Protein AF-A0A367Q2I1-F1 (afdb_monomer_lite)

Radius of gyration: 19.04 Å; chains: 1; bounding box: 48×41×56 Å

Secondary structure (DSSP, 8-state):
---------GGGSPPPHHHHHHHHHHHHHHHHHHTT-S-HHHHHHHHHHHH-TT--HHHHHHHHHHHHHHHHHHHHHHTTTS-HHHHHH-TT-GGGSHHHHHHHHHHHHHHH-

Organism: NCBI:txid1844469

Foldseek 3Di:
DDDPPVDDDPVPDPDPPLVVLLVVLVVVLVVCVVVVVDDPVVSVVSVCLSPDPPRDPVSSLVVVVVVLVVQQVVLCVVCVPPDPVCSVPDPSRSCPDPVVVVSVVVVVVVVVD

pLDDT: mean 79.72, std 16.12, range [32.59, 94.62]

Sequence (113 aa):
MKQLTGFTPIAALPESTAASAKQRLLATIDWLQAEGAASETNLKLLTAIVESILWSEESYTRFLQCGFDAAIELFDESSQNWDFESAMSSSHNPRNWDEYKQLKQTRTQAVEA

Structure (mmCIF, N/CA/C/O backbone):
data_AF-A0A367Q2I1-F1
#
_entry.id   AF-A0A367Q2I1-F1
#
loop_
_atom_site.group_PDB
_atom_site.id
_atom_site.type_symbol
_atom_site.label_atom_id
_atom_site.label_alt_id
_atom_site.label_comp_id
_atom_site.label_asym_id
_atom_site.label_entity_id
_atom_site.label_seq_id
_atom_site.pdbx_PDB_ins_code
_atom_site.Cartn_x
_atom_site.Cartn_y
_atom_site.Cartn_z
_atom_site.occupancy
_atom_site.B_iso_or_equiv
_atom_site.auth_seq_id
_atom_site.auth_comp_id
_atom_site.auth_asym_id
_atom_site.auth_atom_id
_atom_site.pdbx_PDB_model_num
ATOM 1 N N . MET A 1 1 ? -31.239 22.773 37.568 1.00 32.59 1 MET A N 1
ATOM 2 C CA . MET A 1 1 ? -30.517 21.497 37.370 1.00 32.59 1 MET A CA 1
ATOM 3 C C . MET A 1 1 ? -30.649 21.110 35.902 1.00 32.59 1 MET A C 1
ATOM 5 O O . MET A 1 1 ? -31.768 20.896 35.463 1.00 32.59 1 MET A O 1
ATOM 9 N N . LYS A 1 2 ? -29.560 21.135 35.121 1.00 45.12 2 LYS A N 1
ATOM 10 C CA . LYS A 1 2 ? -29.561 20.717 33.707 1.00 45.12 2 LYS A CA 1
ATOM 11 C C . LYS A 1 2 ? -29.062 19.272 33.649 1.00 45.12 2 LYS A C 1
ATOM 13 O O . LYS A 1 2 ? -27.960 19.005 34.117 1.00 45.12 2 LYS A O 1
ATOM 18 N N . GLN A 1 3 ? -29.889 18.354 33.159 1.00 46.81 3 GLN A N 1
ATOM 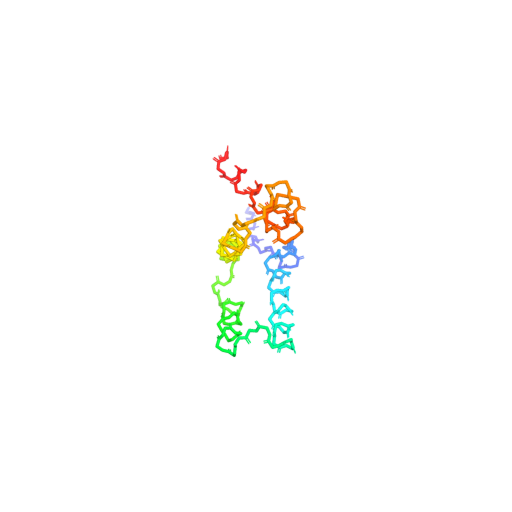19 C CA . GLN A 1 3 ? -29.518 16.950 32.993 1.00 46.81 3 GLN A CA 1
ATOM 20 C C . GLN A 1 3 ? -28.506 16.829 31.843 1.00 46.81 3 GLN A C 1
ATOM 22 O O . GLN A 1 3 ? -28.796 17.204 30.711 1.00 46.81 3 GLN A O 1
ATOM 27 N N . LEU A 1 4 ? -27.308 16.334 32.155 1.00 47.00 4 LEU A N 1
ATOM 28 C CA . LEU A 1 4 ? -26.295 15.916 31.187 1.00 47.00 4 LEU A CA 1
ATOM 29 C C . LEU A 1 4 ? -26.651 14.509 30.694 1.00 47.00 4 LEU A C 1
ATOM 31 O O . LEU A 1 4 ? -26.128 13.518 31.194 1.00 47.00 4 LEU A O 1
ATOM 35 N N . THR A 1 5 ? -27.551 14.398 29.721 1.00 55.22 5 THR A N 1
ATOM 36 C CA . THR A 1 5 ? -27.693 13.160 28.942 1.00 55.22 5 THR A CA 1
ATOM 37 C C . THR A 1 5 ? -26.709 13.219 27.778 1.00 55.22 5 THR A C 1
ATOM 39 O O . THR A 1 5 ? -27.081 13.479 26.639 1.00 55.22 5 THR A O 1
ATOM 42 N N . GLY A 1 6 ? -25.422 13.040 28.082 1.00 45.34 6 GLY A N 1
ATOM 43 C CA . GLY A 1 6 ? -24.333 12.985 27.103 1.00 45.34 6 GLY A CA 1
ATOM 44 C C . GLY A 1 6 ? -24.242 11.636 26.387 1.00 45.34 6 GLY A C 1
ATOM 45 O O . GLY A 1 6 ? -23.155 11.087 26.272 1.00 45.34 6 GLY A O 1
ATOM 46 N N . PHE A 1 7 ? -25.373 11.074 25.961 1.00 53.22 7 PHE A N 1
ATOM 47 C CA . PHE A 1 7 ? -25.392 9.914 25.074 1.00 53.22 7 PHE A CA 1
ATOM 48 C C . PHE A 1 7 ? -25.702 10.407 23.668 1.00 53.22 7 PHE A C 1
ATOM 50 O O . PHE A 1 7 ? -26.860 10.610 23.307 1.00 53.22 7 PHE A O 1
ATOM 57 N N . THR A 1 8 ? -24.653 10.624 22.881 1.00 48.53 8 THR A N 1
ATOM 58 C CA . THR A 1 8 ? -24.791 10.788 21.436 1.00 48.53 8 THR A CA 1
ATOM 59 C C . THR A 1 8 ? -25.246 9.438 20.870 1.00 48.53 8 THR A C 1
ATOM 61 O O . THR A 1 8 ? -24.553 8.440 21.082 1.00 48.53 8 THR A O 1
ATOM 64 N N . PRO A 1 9 ? -26.403 9.344 20.194 1.00 42.53 9 PRO A N 1
ATOM 65 C CA . PRO A 1 9 ? -26.818 8.102 19.556 1.00 42.53 9 PRO A CA 1
ATOM 66 C C . PRO A 1 9 ? -25.756 7.685 18.537 1.00 42.53 9 PRO A C 1
ATOM 68 O O . PRO A 1 9 ? -25.314 8.516 17.747 1.00 42.53 9 PRO A O 1
ATOM 71 N N . ILE A 1 10 ? -25.375 6.405 18.517 1.00 47.12 10 ILE A N 1
ATOM 72 C CA . ILE A 1 10 ? -24.413 5.842 17.546 1.00 47.12 10 ILE A CA 1
ATOM 73 C C . ILE A 1 10 ? -24.826 6.176 16.096 1.00 47.12 10 ILE A C 1
ATOM 75 O O . ILE A 1 10 ? -23.973 6.385 15.243 1.00 47.12 10 ILE A O 1
ATOM 79 N N . ALA A 1 11 ? -26.130 6.333 15.841 1.00 44.94 11 ALA A N 1
ATOM 80 C CA . ALA A 1 11 ? -26.704 6.738 14.555 1.00 44.94 11 ALA A CA 1
ATOM 81 C C . ALA A 1 11 ? -26.396 8.190 14.117 1.00 44.94 11 ALA A C 1
ATOM 83 O O . ALA A 1 11 ? -26.751 8.566 13.005 1.00 44.94 11 ALA A O 1
ATOM 84 N N . ALA A 1 12 ? -25.782 9.013 14.974 1.00 41.81 12 ALA A N 1
ATOM 85 C CA . ALA A 1 12 ? -25.378 10.390 14.671 1.00 41.81 12 ALA A CA 1
ATOM 86 C C . ALA A 1 12 ? -23.860 10.543 14.463 1.00 41.81 12 ALA A C 1
ATOM 88 O O . ALA A 1 12 ? -23.382 11.659 14.252 1.00 41.81 12 ALA A O 1
ATOM 89 N N . LEU A 1 13 ? -23.095 9.448 14.541 1.00 40.97 13 LEU A N 1
ATOM 90 C CA . LEU A 1 13 ? -21.687 9.459 14.162 1.00 40.97 13 LEU A CA 1
ATOM 91 C C . LEU A 1 13 ? -21.601 9.417 12.627 1.00 40.97 13 LEU A C 1
ATOM 93 O O . LEU A 1 13 ? -22.271 8.580 12.019 1.00 40.97 13 LEU A O 1
ATOM 97 N N . PRO A 1 14 ? -20.820 10.306 11.987 1.00 43.69 14 PRO A N 1
ATOM 98 C CA . PRO A 1 14 ? -20.576 10.214 10.551 1.00 43.69 14 PRO A CA 1
ATOM 99 C C . PRO A 1 14 ? -20.022 8.826 10.210 1.00 43.69 14 PRO A C 1
ATOM 101 O O . PRO A 1 14 ? -19.326 8.223 11.031 1.00 43.69 14 PRO A O 1
ATOM 104 N N . GLU A 1 15 ? -20.341 8.311 9.017 1.00 49.66 15 GLU A N 1
ATOM 105 C CA . GLU A 1 15 ? -19.791 7.039 8.539 1.00 49.66 15 GLU A CA 1
ATOM 106 C C . GLU A 1 15 ? -18.275 7.046 8.722 1.00 49.66 15 GLU A C 1
ATOM 108 O O . GLU A 1 15 ? -17.561 7.878 8.158 1.00 49.66 15 GLU A O 1
ATOM 113 N N . SER A 1 16 ? -17.785 6.139 9.567 1.00 52.81 16 SER A N 1
ATOM 114 C CA . SER A 1 16 ? -16.361 6.065 9.845 1.00 52.81 16 SER A CA 1
ATOM 115 C C . SER A 1 16 ? -15.637 5.704 8.556 1.00 52.81 16 SER A C 1
ATOM 117 O O . SER A 1 16 ? -15.863 4.639 7.971 1.00 52.81 16 SER A O 1
ATOM 119 N N . THR A 1 17 ? -14.721 6.571 8.134 1.00 60.47 17 THR A N 1
ATOM 120 C 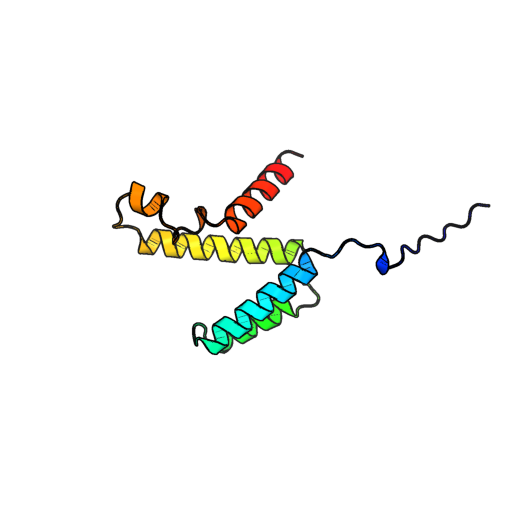CA . THR A 1 17 ? -13.841 6.296 6.995 1.00 60.47 17 THR A CA 1
ATOM 121 C C . THR A 1 17 ? -13.026 5.015 7.214 1.00 60.47 17 THR A C 1
ATOM 123 O O . THR A 1 17 ? -12.720 4.308 6.255 1.00 60.47 17 THR A O 1
ATOM 126 N N . ALA A 1 18 ? -12.778 4.638 8.476 1.00 58.31 18 ALA A N 1
ATOM 127 C CA . ALA A 1 18 ? -12.156 3.371 8.849 1.00 58.31 18 ALA A CA 1
ATOM 128 C C . ALA A 1 18 ? -13.021 2.142 8.533 1.00 58.31 18 ALA A C 1
ATOM 130 O O . ALA A 1 18 ? -12.471 1.095 8.193 1.00 58.31 18 ALA A O 1
ATOM 131 N N . ALA A 1 19 ? -14.353 2.238 8.626 1.00 65.44 19 ALA A N 1
ATOM 132 C CA . ALA A 1 19 ? -15.251 1.128 8.303 1.00 65.44 19 ALA A CA 1
ATOM 133 C C . ALA A 1 19 ? -15.264 0.843 6.791 1.00 65.44 19 ALA A C 1
ATOM 135 O O . ALA A 1 19 ? -15.156 -0.314 6.381 1.00 65.44 19 ALA A O 1
ATOM 136 N N . SER A 1 20 ? -15.293 1.890 5.958 1.00 73.44 20 SER A N 1
ATOM 137 C CA . SER A 1 20 ? -15.201 1.746 4.497 1.00 73.44 20 SER A CA 1
ATOM 138 C C . SER A 1 20 ? -13.796 1.343 4.034 1.00 73.44 20 SER A C 1
ATOM 140 O O . SER A 1 20 ? -13.639 0.600 3.067 1.00 73.44 20 SER A O 1
ATOM 142 N N . ALA A 1 21 ? -12.750 1.799 4.727 1.00 72.50 21 ALA A N 1
ATOM 143 C CA . ALA A 1 21 ? -11.373 1.359 4.517 1.00 72.50 21 ALA A CA 1
ATOM 144 C C . ALA A 1 21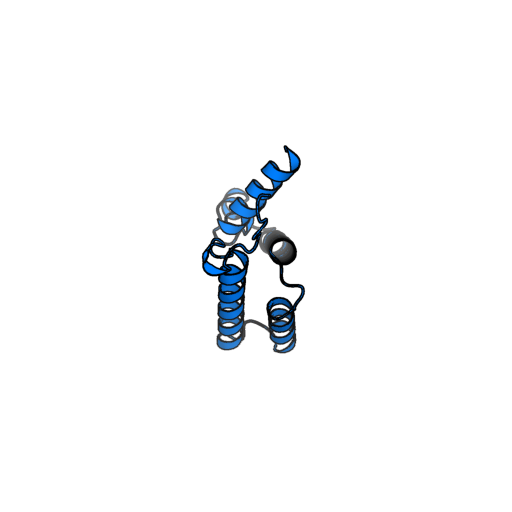 ? -11.181 -0.128 4.844 1.00 72.50 21 ALA A C 1
ATOM 146 O O . ALA A 1 21 ? -10.581 -0.863 4.061 1.00 72.50 21 ALA A O 1
ATOM 147 N N . LYS A 1 22 ? -11.747 -0.582 5.968 1.00 81.88 22 LYS A N 1
ATOM 148 C CA . LYS A 1 22 ? -11.726 -1.986 6.384 1.00 81.88 22 LYS A CA 1
ATOM 149 C C . LYS A 1 22 ? -12.358 -2.887 5.323 1.00 81.88 22 LYS A C 1
ATOM 151 O O . LYS A 1 22 ? -11.757 -3.879 4.927 1.00 81.88 22 LYS A O 1
ATOM 156 N N . GLN A 1 23 ? -13.541 -2.517 4.830 1.00 83.62 23 GLN A N 1
ATOM 157 C CA . GLN A 1 23 ? -14.234 -3.269 3.779 1.00 83.62 23 GLN A CA 1
ATOM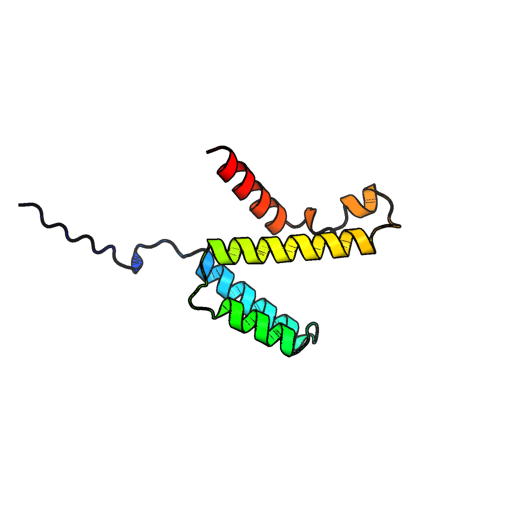 158 C C . GLN A 1 23 ? -13.439 -3.322 2.472 1.00 83.62 23 GLN A C 1
ATOM 160 O O . GLN A 1 23 ? -13.338 -4.386 1.868 1.00 83.62 23 GLN A O 1
ATOM 165 N N . ARG A 1 24 ? -12.837 -2.200 2.055 1.00 81.56 24 ARG A N 1
ATOM 166 C CA . ARG A 1 24 ? -11.974 -2.164 0.866 1.00 81.56 24 ARG A CA 1
ATOM 167 C C . ARG A 1 24 ? -10.777 -3.098 1.003 1.00 81.56 24 ARG A C 1
ATOM 169 O O . ARG A 1 24 ? -10.485 -3.833 0.071 1.00 81.56 24 ARG A O 1
ATOM 176 N N . LEU A 1 25 ? -10.120 -3.110 2.162 1.00 83.06 25 LEU A N 1
ATOM 177 C CA . LEU A 1 25 ? -8.955 -3.963 2.375 1.00 83.06 25 LEU A CA 1
ATOM 178 C C . LEU A 1 25 ? -9.319 -5.455 2.408 1.00 83.06 25 LEU A C 1
ATOM 180 O O . LEU A 1 25 ? -8.576 -6.254 1.850 1.00 83.06 25 LEU A O 1
ATOM 184 N N . LEU A 1 26 ? -10.477 -5.826 2.969 1.00 88.31 26 LEU A N 1
ATOM 185 C CA . LEU A 1 26 ? -11.000 -7.198 2.867 1.00 88.31 26 LEU A CA 1
ATOM 186 C C . LEU A 1 26 ? -11.246 -7.603 1.409 1.00 88.31 26 LEU A C 1
ATOM 188 O O . LEU A 1 26 ? -10.765 -8.646 0.984 1.00 88.31 26 LEU A O 1
ATOM 192 N N . ALA A 1 27 ? -11.905 -6.747 0.621 1.00 87.69 27 ALA A N 1
ATOM 193 C CA . ALA A 1 27 ? -12.145 -7.023 -0.796 1.00 87.69 27 ALA A CA 1
ATOM 194 C C . ALA A 1 27 ? -10.834 -7.183 -1.589 1.00 87.69 27 ALA A C 1
ATOM 196 O O . ALA A 1 27 ? -10.736 -8.039 -2.467 1.00 87.69 27 ALA A O 1
ATOM 197 N N . THR A 1 28 ? -9.805 -6.397 -1.260 1.00 86.31 28 THR A N 1
ATOM 198 C CA . THR A 1 28 ? -8.471 -6.551 -1.852 1.00 86.31 28 THR A CA 1
ATOM 199 C C . THR A 1 28 ? -7.820 -7.875 -1.457 1.00 86.31 28 THR A C 1
ATOM 201 O O . THR A 1 28 ? -7.206 -8.514 -2.305 1.00 86.31 28 THR A O 1
ATOM 204 N N . ILE A 1 29 ? -7.946 -8.313 -0.200 1.00 89.00 29 ILE A N 1
ATOM 205 C CA . ILE A 1 29 ? -7.423 -9.613 0.254 1.00 89.00 29 ILE A CA 1
ATOM 206 C C . ILE A 1 29 ? -8.110 -10.758 -0.500 1.00 89.00 29 ILE A C 1
ATOM 208 O O . ILE A 1 29 ? -7.417 -11.641 -1.007 1.00 89.00 29 ILE A O 1
ATOM 212 N N . ASP A 1 30 ? -9.437 -10.708 -0.639 1.00 89.62 30 ASP A N 1
ATOM 213 C CA . ASP A 1 30 ? -10.208 -11.703 -1.394 1.00 89.62 30 ASP A CA 1
ATOM 214 C C . ASP A 1 30 ? -9.756 -11.763 -2.859 1.00 89.62 30 ASP A C 1
ATOM 216 O O . ASP A 1 30 ? -9.560 -12.844 -3.420 1.00 89.62 30 ASP A O 1
ATOM 220 N N . TRP A 1 31 ? -9.527 -10.600 -3.475 1.00 91.81 31 TRP A N 1
ATOM 221 C CA . TRP A 1 31 ? -9.002 -10.516 -4.835 1.00 91.81 31 TRP A CA 1
ATOM 222 C C . TRP A 1 31 ? -7.583 -11.094 -4.946 1.00 91.81 31 TRP A C 1
ATOM 224 O O . TRP A 1 31 ? -7.326 -11.920 -5.818 1.00 91.81 31 TRP A O 1
ATOM 234 N N . LEU A 1 32 ? -6.671 -10.743 -4.030 1.00 88.06 32 LEU A N 1
ATOM 235 C CA . LEU A 1 32 ? -5.304 -11.283 -4.002 1.00 88.06 32 LEU A CA 1
ATOM 236 C C . LEU A 1 32 ? -5.290 -12.809 -3.860 1.00 88.06 32 LEU A C 1
ATOM 238 O O . LEU A 1 32 ? -4.443 -13.478 -4.456 1.00 88.06 32 LEU A O 1
ATOM 242 N N . GLN A 1 33 ? -6.220 -13.355 -3.076 1.00 90.69 33 GLN A N 1
ATOM 243 C CA . GLN A 1 33 ? -6.401 -14.793 -2.938 1.00 90.69 33 GLN A CA 1
ATOM 244 C C . GLN A 1 33 ? -6.905 -15.424 -4.240 1.00 90.69 33 GLN A C 1
ATOM 246 O O . GLN A 1 33 ? -6.361 -16.446 -4.661 1.00 90.69 33 GLN A O 1
ATOM 251 N N . ALA A 1 34 ? -7.915 -14.828 -4.878 1.00 89.44 34 ALA A N 1
ATOM 252 C CA . ALA A 1 34 ? -8.490 -15.330 -6.125 1.00 89.44 34 ALA A CA 1
ATOM 253 C C . ALA A 1 34 ? -7.473 -15.352 -7.278 1.00 89.44 34 ALA A C 1
ATOM 255 O O . ALA A 1 34 ? -7.433 -16.314 -8.041 1.00 89.44 34 ALA A O 1
ATOM 256 N N . GLU A 1 35 ? -6.617 -14.332 -7.365 1.00 90.88 35 GLU A N 1
ATOM 257 C CA . GLU A 1 35 ? -5.574 -14.221 -8.393 1.00 90.88 35 GLU A CA 1
ATOM 258 C C . GLU A 1 35 ? -4.303 -15.027 -8.070 1.00 90.88 35 GLU A C 1
ATOM 260 O O . GLU A 1 35 ? -3.389 -15.109 -8.890 1.00 90.88 35 GLU A O 1
ATOM 265 N N . GLY A 1 36 ? -4.190 -15.601 -6.866 1.00 87.69 36 GLY A N 1
ATOM 266 C CA . GLY A 1 36 ? -2.955 -16.252 -6.412 1.00 87.69 36 GLY A CA 1
ATOM 267 C C . GLY A 1 36 ? -1.765 -15.287 -6.304 1.00 87.69 36 GLY A C 1
ATOM 268 O O . GLY A 1 36 ? -0.611 -15.709 -6.373 1.00 87.69 36 GLY A O 1
ATOM 269 N N . ALA A 1 37 ? -2.039 -13.991 -6.136 1.00 83.69 37 ALA A N 1
ATOM 270 C CA . ALA A 1 37 ? -1.048 -12.916 -6.137 1.00 83.69 37 ALA A CA 1
ATOM 271 C C . ALA A 1 37 ? -0.310 -12.759 -4.793 1.00 83.69 37 ALA A C 1
ATOM 273 O O . ALA A 1 37 ? 0.634 -11.976 -4.684 1.00 83.69 37 ALA A O 1
ATOM 274 N N . ALA A 1 38 ? -0.724 -13.497 -3.759 1.00 86.94 38 ALA A N 1
ATOM 275 C CA . ALA A 1 38 ? -0.089 -13.505 -2.448 1.00 86.94 38 ALA A CA 1
ATOM 276 C C . ALA A 1 38 ? -0.028 -14.921 -1.860 1.00 86.94 38 ALA A C 1
ATOM 278 O O . ALA A 1 38 ? -0.887 -15.764 -2.113 1.00 86.94 38 ALA A O 1
ATOM 279 N N . SER A 1 39 ? 0.991 -15.178 -1.036 1.00 91.19 39 SER A N 1
ATOM 280 C CA . SER A 1 39 ? 1.093 -16.437 -0.296 1.00 91.19 39 SER A CA 1
ATOM 281 C C . SER A 1 39 ? -0.008 -16.544 0.764 1.00 91.19 39 SER A C 1
ATOM 283 O O . SER A 1 39 ? -0.464 -15.538 1.311 1.00 91.19 39 SER A O 1
ATOM 285 N N . GLU A 1 40 ? -0.384 -17.772 1.124 1.00 90.75 40 GLU A N 1
ATOM 286 C CA . GLU A 1 40 ? -1.367 -18.026 2.187 1.00 90.75 40 GLU A CA 1
ATOM 287 C C . GLU A 1 40 ? -0.969 -17.351 3.513 1.00 90.75 40 GLU A C 1
ATOM 289 O O . GLU A 1 40 ? -1.810 -16.793 4.217 1.00 90.75 40 GLU A O 1
ATOM 294 N N . THR A 1 41 ? 0.326 -17.346 3.837 1.00 92.31 41 THR A N 1
ATOM 295 C CA . THR A 1 41 ? 0.858 -16.671 5.027 1.00 92.31 41 THR A CA 1
ATOM 296 C C . THR A 1 41 ? 0.627 -15.161 4.976 1.00 92.31 41 THR A C 1
ATOM 298 O O . THR A 1 41 ? 0.188 -14.580 5.969 1.00 92.31 41 THR A O 1
ATOM 301 N N . ASN A 1 42 ? 0.874 -14.524 3.827 1.00 89.31 42 ASN A N 1
ATOM 302 C CA . ASN A 1 42 ? 0.668 -13.085 3.661 1.00 89.31 42 ASN A CA 1
ATOM 303 C C . ASN A 1 42 ? -0.820 -12.727 3.758 1.00 89.31 42 ASN A C 1
ATOM 305 O O . ASN A 1 42 ? -1.173 -11.766 4.437 1.00 89.31 42 ASN A O 1
ATOM 309 N N . LEU A 1 43 ? -1.694 -13.530 3.148 1.00 90.12 43 LEU A N 1
ATOM 310 C CA . LEU A 1 43 ? -3.146 -13.340 3.217 1.00 90.12 43 LEU A CA 1
ATOM 311 C C . LEU A 1 43 ? -3.667 -13.461 4.655 1.00 90.12 43 LEU A C 1
ATOM 313 O O . LEU A 1 43 ? -4.440 -12.614 5.106 1.00 90.12 43 LEU A O 1
ATOM 317 N N . LYS A 1 44 ? -3.192 -14.458 5.415 1.00 91.12 44 LYS A N 1
ATOM 318 C CA . LYS A 1 44 ? -3.528 -14.615 6.840 1.00 91.12 44 LYS A CA 1
ATOM 319 C C . LYS A 1 44 ? -3.078 -13.418 7.671 1.00 91.12 44 LYS A C 1
ATOM 321 O O . LYS A 1 44 ? -3.835 -12.952 8.519 1.00 91.12 44 LYS A O 1
ATOM 326 N N . LEU A 1 45 ? -1.872 -12.906 7.422 1.00 89.00 45 LEU A N 1
ATOM 327 C CA . LEU A 1 45 ? -1.357 -11.735 8.127 1.00 89.00 45 LEU A CA 1
ATOM 328 C C . LEU A 1 45 ? -2.191 -10.483 7.825 1.00 89.00 45 LEU A C 1
ATOM 330 O O . LEU A 1 45 ? -2.599 -9.790 8.755 1.00 89.00 45 LEU A O 1
ATOM 334 N N . LEU A 1 46 ? -2.479 -10.217 6.548 1.00 87.94 46 LEU A N 1
ATOM 3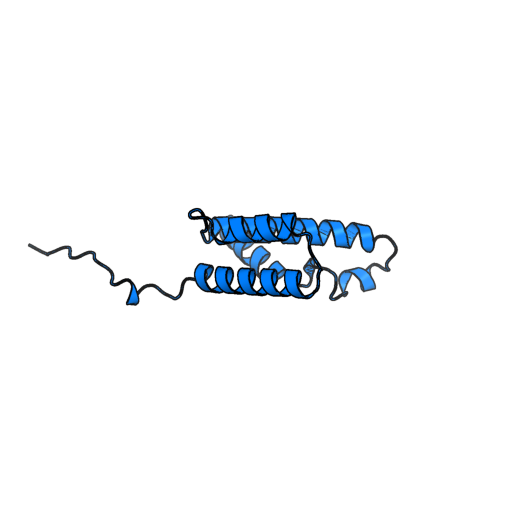35 C CA . LEU A 1 46 ? -3.311 -9.085 6.135 1.00 87.94 46 LEU A CA 1
ATOM 336 C C . LEU A 1 46 ? -4.710 -9.171 6.758 1.00 87.94 46 LEU A C 1
ATOM 338 O O . LEU A 1 46 ? -5.190 -8.189 7.318 1.00 87.94 46 LEU A O 1
ATOM 342 N N . THR A 1 47 ? -5.318 -10.357 6.754 1.00 88.62 47 THR A N 1
ATOM 343 C CA . THR A 1 47 ? -6.626 -10.594 7.384 1.00 88.62 47 THR A CA 1
ATOM 344 C C . THR A 1 47 ? -6.579 -10.308 8.885 1.00 88.62 47 THR A C 1
ATOM 346 O O . THR A 1 47 ? -7.390 -9.537 9.393 1.00 88.62 47 THR A O 1
ATOM 349 N N . ALA A 1 48 ? -5.577 -10.837 9.596 1.00 88.12 48 ALA A N 1
ATOM 350 C CA . ALA A 1 48 ? -5.424 -10.622 11.034 1.00 88.12 48 ALA A CA 1
ATOM 351 C C . ALA A 1 48 ? -5.226 -9.140 11.401 1.00 88.12 48 ALA A C 1
ATOM 353 O O . ALA A 1 48 ? -5.733 -8.681 12.425 1.00 88.12 48 ALA A O 1
ATOM 354 N N . ILE A 1 49 ? -4.516 -8.376 10.564 1.00 83.94 49 ILE A N 1
ATOM 355 C CA . ILE A 1 49 ? -4.339 -6.929 10.745 1.00 83.94 49 ILE A CA 1
ATOM 356 C C . ILE A 1 49 ? -5.688 -6.203 10.635 1.00 83.94 49 ILE A C 1
ATOM 358 O O . ILE A 1 49 ? -6.007 -5.374 11.486 1.00 83.94 49 ILE A O 1
ATOM 362 N N . VAL A 1 50 ? -6.493 -6.541 9.628 1.00 83.25 50 VAL A N 1
ATOM 363 C CA . VAL A 1 50 ? -7.800 -5.918 9.355 1.00 83.25 50 VAL A CA 1
ATOM 364 C C . VAL A 1 50 ? -8.856 -6.276 10.401 1.00 83.25 50 VAL A C 1
ATOM 366 O O . VAL A 1 50 ? -9.717 -5.464 10.760 1.00 83.25 50 VAL A O 1
ATOM 369 N N . GLU A 1 51 ? -8.808 -7.505 10.904 1.00 85.44 51 GLU A N 1
ATOM 370 C CA . GLU A 1 51 ? -9.710 -8.001 11.943 1.00 85.44 51 GLU A CA 1
ATOM 371 C C . GLU A 1 51 ? -9.287 -7.591 13.356 1.00 85.44 51 GLU A C 1
ATOM 373 O O . GLU A 1 51 ? -10.077 -7.726 14.292 1.00 85.44 51 GLU A O 1
ATOM 378 N N . SER A 1 52 ? -8.080 -7.046 13.517 1.00 82.94 52 SER A N 1
ATOM 379 C CA . SER A 1 52 ? -7.548 -6.636 14.811 1.00 82.94 52 SER A CA 1
ATOM 380 C C . SER A 1 52 ? -8.470 -5.649 15.525 1.00 82.94 52 SER A C 1
ATOM 382 O O . SER A 1 52 ? -8.906 -4.643 14.966 1.00 82.94 52 SER A O 1
ATOM 384 N N . ILE A 1 53 ? -8.687 -5.881 16.821 1.00 76.44 53 ILE A N 1
ATOM 385 C CA . ILE A 1 53 ? -9.381 -4.936 17.711 1.00 76.44 53 ILE A CA 1
ATOM 386 C C . ILE A 1 53 ? -8.641 -3.596 17.840 1.00 76.44 53 ILE A C 1
ATOM 388 O O . ILE A 1 53 ? -9.215 -2.617 18.303 1.00 76.44 53 ILE A O 1
ATOM 392 N N . LEU A 1 54 ? -7.363 -3.564 17.446 1.00 76.25 54 LEU A N 1
ATOM 393 C CA . LEU A 1 54 ? -6.533 -2.364 17.419 1.00 76.25 54 LEU A CA 1
ATOM 394 C C . LEU A 1 54 ? -6.724 -1.554 16.126 1.00 76.25 54 LEU A C 1
ATOM 396 O O . LEU A 1 54 ? -6.070 -0.527 15.959 1.00 76.25 54 LEU A O 1
ATOM 400 N N . TRP A 1 55 ? -7.581 -2.006 15.202 1.00 80.56 55 TRP A N 1
ATOM 401 C CA . TRP A 1 55 ? -7.877 -1.282 13.971 1.00 80.56 55 TRP A CA 1
ATOM 402 C C . TRP A 1 55 ? -8.515 0.074 14.285 1.00 80.56 55 TRP A C 1
ATOM 404 O O . TRP A 1 55 ? -9.617 0.165 14.825 1.00 80.56 55 TRP A O 1
ATOM 414 N N . SER A 1 56 ? -7.805 1.136 13.924 1.00 81.81 56 SER A N 1
ATOM 415 C CA . SER A 1 56 ? -8.193 2.534 14.105 1.00 81.81 56 SER A CA 1
ATOM 416 C C . SER A 1 56 ? -7.814 3.331 12.856 1.00 81.81 56 SER A C 1
ATOM 418 O O . SER A 1 56 ? -7.044 2.843 12.026 1.00 81.81 56 SER A O 1
ATOM 420 N N . GLU A 1 57 ? -8.310 4.563 12.714 1.00 80.25 57 GLU A N 1
ATOM 421 C CA . GLU A 1 57 ? -7.896 5.449 11.611 1.00 80.25 57 GLU A CA 1
ATOM 422 C C . GLU A 1 57 ? -6.379 5.697 11.608 1.00 80.25 57 GLU A C 1
ATOM 424 O O . GLU A 1 57 ? -5.753 5.711 10.548 1.00 80.25 57 GLU A O 1
ATOM 429 N N . GLU A 1 58 ? -5.760 5.809 12.787 1.00 83.00 58 GLU A N 1
ATOM 430 C CA . GLU A 1 58 ? -4.311 5.972 12.912 1.00 83.00 58 GLU A CA 1
ATOM 431 C C . GLU A 1 58 ? -3.557 4.713 12.458 1.00 83.00 58 GLU A C 1
ATOM 433 O O . GLU A 1 58 ? -2.623 4.797 11.657 1.00 83.00 58 GLU A O 1
ATOM 438 N N . SER A 1 59 ? -3.977 3.534 12.925 1.00 82.12 59 SER A N 1
ATOM 439 C CA . SER A 1 59 ? -3.372 2.256 12.529 1.00 82.12 59 SER A CA 1
ATOM 440 C C . SER A 1 59 ? -3.524 2.001 11.030 1.00 82.12 59 SER A C 1
ATOM 442 O O . SER A 1 59 ? -2.575 1.558 10.388 1.00 82.12 59 SER A O 1
ATOM 444 N N . TYR A 1 60 ? -4.686 2.331 10.463 1.00 81.44 60 TYR A N 1
ATOM 445 C CA . TYR A 1 60 ? -4.937 2.252 9.027 1.00 81.44 60 TYR A CA 1
ATOM 446 C C . TYR A 1 60 ? -4.023 3.194 8.237 1.00 81.44 60 TYR A C 1
ATOM 448 O O . TYR A 1 60 ? -3.404 2.782 7.259 1.00 81.44 60 TYR A O 1
ATOM 456 N N . THR A 1 61 ? -3.875 4.439 8.694 1.00 82.69 61 THR A N 1
ATOM 457 C CA . THR A 1 61 ? -2.991 5.427 8.062 1.00 82.69 61 THR A CA 1
ATOM 458 C C . THR A 1 61 ? -1.542 4.938 8.050 1.00 82.69 61 THR A C 1
ATOM 460 O O . THR A 1 61 ? -0.886 4.994 7.012 1.00 82.69 61 THR A O 1
ATOM 463 N N . ARG A 1 62 ? -1.046 4.397 9.171 1.00 85.25 62 ARG A N 1
ATOM 464 C CA . ARG A 1 62 ? 0.306 3.815 9.256 1.00 85.25 62 ARG A CA 1
ATOM 465 C C . ARG A 1 62 ? 0.466 2.595 8.348 1.00 85.25 62 ARG A C 1
ATOM 467 O O . ARG A 1 62 ? 1.488 2.467 7.684 1.00 85.25 62 ARG A O 1
ATOM 474 N N . PHE A 1 63 ? -0.543 1.723 8.289 1.00 85.50 63 PHE A N 1
ATOM 475 C CA . PHE A 1 63 ? -0.546 0.572 7.385 1.00 85.50 63 PHE A CA 1
ATOM 476 C C . PHE A 1 63 ? -0.417 1.009 5.920 1.00 85.50 63 PHE A C 1
ATOM 478 O O . PHE A 1 63 ? 0.448 0.503 5.207 1.00 85.50 63 PHE A O 1
ATOM 485 N N . LEU A 1 64 ? -1.221 1.988 5.490 1.00 85.31 64 LEU A N 1
ATOM 486 C CA . LEU A 1 64 ? -1.131 2.543 4.141 1.00 85.31 64 LEU A CA 1
ATOM 487 C C . LEU A 1 64 ? 0.244 3.149 3.864 1.00 85.31 64 LEU A C 1
ATOM 489 O O . LEU A 1 64 ? 0.803 2.895 2.804 1.00 85.31 64 LEU A O 1
ATOM 493 N N . GLN A 1 65 ? 0.800 3.916 4.805 1.00 88.69 65 GLN A N 1
ATOM 494 C CA . GLN A 1 65 ? 2.136 4.504 4.662 1.00 88.69 65 GLN A CA 1
ATOM 495 C C . GLN A 1 65 ? 3.194 3.432 4.413 1.00 88.69 65 GLN A C 1
ATOM 497 O O . GLN A 1 65 ? 3.894 3.507 3.410 1.00 88.69 65 GLN A O 1
ATOM 502 N N . CYS A 1 66 ? 3.247 2.398 5.256 1.00 89.31 66 CYS A N 1
ATOM 503 C CA . CYS A 1 66 ? 4.182 1.293 5.057 1.00 89.31 66 CYS A CA 1
ATOM 504 C C . CYS A 1 66 ? 3.985 0.605 3.698 1.00 89.31 66 CYS A C 1
ATOM 506 O O . CYS A 1 66 ? 4.965 0.265 3.041 1.00 89.31 66 CYS A O 1
ATOM 508 N N . GLY A 1 67 ? 2.735 0.419 3.261 1.00 88.88 67 GLY A N 1
ATOM 509 C CA . GLY A 1 67 ? 2.433 -0.153 1.950 1.00 88.88 67 GLY A CA 1
ATOM 510 C C . GLY A 1 67 ? 2.931 0.712 0.789 1.00 88.88 67 GLY A C 1
ATOM 511 O O . GLY A 1 67 ? 3.544 0.192 -0.141 1.00 88.88 67 GLY A O 1
ATOM 512 N N . PHE A 1 68 ? 2.712 2.028 0.849 1.00 91.56 68 PHE A N 1
ATOM 513 C CA . PHE A 1 68 ? 3.200 2.957 -0.171 1.00 91.56 68 PHE A CA 1
ATOM 514 C C . PHE A 1 68 ? 4.721 3.057 -0.191 1.00 91.56 68 PHE A C 1
ATOM 516 O O . PHE A 1 68 ? 5.291 3.064 -1.276 1.00 91.56 68 PHE A O 1
ATOM 523 N N . ASP A 1 69 ? 5.373 3.105 0.971 1.00 92.62 69 ASP A N 1
ATOM 524 C CA . ASP A 1 69 ? 6.834 3.160 1.058 1.00 92.62 69 ASP A CA 1
ATOM 525 C C . ASP A 1 69 ? 7.461 1.911 0.419 1.00 92.62 69 ASP A C 1
ATOM 527 O O . ASP A 1 69 ? 8.345 2.036 -0.426 1.00 92.62 69 ASP A O 1
ATOM 531 N N . ALA A 1 70 ? 6.928 0.719 0.718 1.00 90.56 70 ALA A N 1
ATOM 532 C CA . ALA A 1 70 ? 7.381 -0.528 0.101 1.00 90.56 70 ALA A CA 1
ATOM 533 C C . ALA A 1 70 ? 7.121 -0.571 -1.416 1.00 90.56 70 ALA A C 1
ATOM 535 O O . ALA A 1 70 ? 7.968 -1.022 -2.185 1.00 90.56 70 ALA A O 1
ATOM 536 N N . ALA A 1 71 ? 5.958 -0.092 -1.872 1.00 90.69 71 ALA A N 1
ATOM 537 C CA . ALA A 1 71 ? 5.646 -0.034 -3.300 1.00 90.69 71 ALA A CA 1
ATOM 538 C C . ALA A 1 71 ? 6.569 0.943 -4.045 1.00 90.69 71 ALA A C 1
ATOM 540 O O . ALA A 1 71 ? 6.966 0.680 -5.178 1.00 90.69 71 ALA A O 1
ATOM 541 N N . ILE A 1 72 ? 6.901 2.071 -3.412 1.00 94.12 72 ILE A N 1
ATOM 542 C CA . ILE A 1 72 ? 7.830 3.070 -3.938 1.00 94.12 72 ILE A CA 1
ATOM 543 C C . ILE A 1 72 ? 9.234 2.487 -4.054 1.00 94.12 72 ILE A C 1
ATOM 545 O O . ILE A 1 72 ? 9.846 2.637 -5.105 1.00 94.12 72 ILE A O 1
ATOM 549 N N . GLU A 1 73 ? 9.724 1.817 -3.011 1.00 94.44 73 GLU A N 1
ATOM 550 C CA . GLU A 1 73 ? 11.035 1.165 -3.018 1.00 94.44 73 GLU A CA 1
ATOM 551 C C . GLU A 1 73 ? 11.123 0.136 -4.151 1.00 94.44 73 GLU A C 1
ATOM 553 O O . GLU A 1 73 ? 12.032 0.200 -4.977 1.00 94.44 73 GLU A O 1
ATOM 558 N N . LEU A 1 74 ? 10.108 -0.725 -4.278 1.00 91.94 74 LEU A N 1
ATOM 559 C CA . LEU A 1 74 ? 10.023 -1.697 -5.368 1.00 91.94 74 LEU A CA 1
ATOM 560 C C . LEU A 1 74 ? 10.002 -1.024 -6.748 1.00 91.94 74 LEU A C 1
ATOM 562 O O . LEU A 1 74 ? 10.664 -1.487 -7.679 1.00 91.94 74 LEU A O 1
ATOM 566 N N . PHE A 1 75 ? 9.232 0.057 -6.900 1.00 93.75 75 PHE A N 1
ATOM 567 C CA . PHE A 1 75 ? 9.191 0.805 -8.151 1.00 93.75 75 PHE A CA 1
ATOM 568 C C . PHE A 1 75 ? 10.569 1.379 -8.479 1.00 93.75 75 PHE A C 1
ATOM 570 O O . PHE A 1 75 ? 11.072 1.107 -9.566 1.00 93.75 75 PHE A O 1
ATOM 577 N N . ASP A 1 76 ? 11.191 2.088 -7.534 1.00 92.81 76 ASP A N 1
ATOM 578 C CA . ASP A 1 76 ? 12.491 2.738 -7.701 1.00 92.81 76 ASP A CA 1
ATOM 579 C C . ASP A 1 76 ? 13.587 1.722 -8.073 1.00 92.81 76 ASP A C 1
ATOM 581 O O . ASP A 1 76 ? 14.414 2.008 -8.940 1.00 92.81 76 ASP A O 1
ATOM 585 N N . GLU A 1 77 ? 13.566 0.516 -7.492 1.00 94.00 77 GLU A N 1
ATOM 586 C CA . GLU A 1 77 ? 14.443 -0.598 -7.880 1.00 94.00 77 GLU A CA 1
ATOM 587 C C . GLU A 1 77 ? 14.156 -1.106 -9.300 1.00 94.00 77 GLU A C 1
ATOM 589 O O . GLU A 1 77 ? 15.071 -1.306 -10.102 1.00 94.00 77 GLU A O 1
ATOM 594 N N . SER A 1 78 ? 12.881 -1.300 -9.641 1.00 91.75 78 SER A N 1
ATOM 595 C CA . SER A 1 78 ? 12.478 -1.844 -10.943 1.00 91.75 78 SER A CA 1
ATOM 596 C C . SER A 1 78 ? 12.631 -0.855 -12.108 1.00 91.75 78 SER A C 1
ATOM 598 O O . SER A 1 78 ? 12.768 -1.270 -13.262 1.00 91.75 78 SER A O 1
ATOM 600 N N . SER A 1 79 ? 12.635 0.450 -11.822 1.00 92.06 79 SER A N 1
ATOM 601 C CA . SER A 1 79 ? 12.669 1.521 -12.818 1.00 92.06 79 SER A CA 1
ATOM 602 C C . SER A 1 79 ? 14.048 2.156 -12.998 1.00 92.06 79 SER A C 1
ATOM 604 O O . SER A 1 79 ? 14.155 3.155 -13.702 1.00 92.06 79 SER A O 1
ATOM 606 N N . GLN A 1 80 ? 15.115 1.614 -12.397 1.00 89.06 80 GLN A N 1
ATOM 607 C CA . GLN A 1 80 ? 16.458 2.227 -12.437 1.00 89.06 80 GLN A CA 1
ATOM 608 C C . GLN A 1 80 ? 16.977 2.517 -13.853 1.00 89.06 80 GLN A C 1
ATOM 610 O O . GLN A 1 80 ? 17.724 3.470 -14.054 1.00 89.06 80 GLN A O 1
ATOM 615 N N . ASN A 1 81 ? 16.577 1.702 -14.832 1.00 92.81 81 ASN A N 1
ATOM 616 C CA . ASN A 1 81 ? 17.009 1.829 -16.227 1.00 92.81 81 ASN A CA 1
ATOM 617 C C . ASN A 1 81 ? 16.001 2.569 -17.118 1.00 92.81 81 ASN A C 1
ATOM 619 O O . ASN A 1 81 ? 16.154 2.571 -18.338 1.00 92.81 81 ASN A O 1
ATOM 623 N N . TRP A 1 82 ? 14.933 3.120 -16.545 1.00 93.19 82 TRP A N 1
ATOM 624 C CA . TRP A 1 82 ? 13.921 3.840 -17.309 1.00 93.19 82 TRP A CA 1
ATOM 625 C C . TRP A 1 82 ? 14.367 5.281 -17.542 1.00 93.19 82 TRP A C 1
ATOM 627 O O . TRP A 1 82 ? 15.031 5.887 -16.700 1.00 93.19 82 TRP A O 1
ATOM 637 N N . ASP A 1 83 ? 13.940 5.862 -18.662 1.00 94.62 83 ASP A N 1
ATOM 638 C CA . ASP A 1 83 ? 14.066 7.303 -18.863 1.00 94.62 83 ASP A CA 1
ATOM 639 C C . ASP A 1 83 ? 13.305 8.052 -17.764 1.00 94.62 83 ASP A C 1
ATOM 641 O O . ASP A 1 83 ? 12.177 7.689 -17.418 1.00 94.62 83 ASP A O 1
ATOM 645 N N . PHE A 1 84 ? 13.901 9.128 -17.244 1.00 90.00 84 PHE A N 1
ATOM 646 C CA . PHE A 1 84 ? 13.349 9.882 -16.116 1.00 90.00 84 PHE A CA 1
ATOM 647 C C . PHE A 1 84 ? 11.894 10.317 -16.344 1.00 90.00 84 PHE A C 1
ATOM 649 O O . PHE A 1 84 ? 11.033 10.058 -15.507 1.00 90.00 84 PHE A O 1
ATOM 656 N N . GLU A 1 85 ? 11.597 10.920 -17.499 1.00 91.75 85 GLU A N 1
ATOM 657 C CA . GLU A 1 85 ? 10.239 11.370 -17.841 1.00 91.75 85 GLU A CA 1
ATOM 658 C C . GLU A 1 85 ? 9.244 10.201 -17.911 1.00 91.75 85 GLU A C 1
ATOM 660 O O . GLU A 1 85 ? 8.104 10.310 -17.449 1.00 91.75 85 GLU A O 1
ATOM 665 N N . SER A 1 86 ? 9.684 9.048 -18.420 1.00 90.56 86 SER A N 1
ATOM 666 C CA . SER A 1 86 ? 8.872 7.829 -18.480 1.00 90.56 86 SER A CA 1
ATOM 667 C C . SER A 1 86 ? 8.592 7.274 -17.081 1.00 90.56 86 SER A C 1
ATOM 669 O O . SER A 1 86 ? 7.456 6.919 -16.774 1.00 90.56 86 SER A O 1
ATOM 671 N N . ALA A 1 87 ? 9.593 7.243 -16.198 1.00 91.25 87 ALA A N 1
ATOM 672 C CA . ALA A 1 87 ? 9.423 6.799 -14.814 1.00 91.25 87 ALA A CA 1
ATOM 673 C C . ALA A 1 87 ? 8.517 7.749 -14.009 1.00 91.25 87 ALA A C 1
ATOM 675 O O . ALA A 1 87 ? 7.663 7.304 -13.237 1.00 91.25 87 ALA A O 1
ATOM 676 N N . MET A 1 88 ? 8.658 9.060 -14.215 1.00 91.75 88 MET A N 1
ATOM 677 C CA . MET A 1 88 ? 7.879 10.071 -13.499 1.00 91.75 88 MET A CA 1
ATOM 678 C C . MET A 1 88 ? 6.424 10.154 -13.956 1.00 91.75 88 MET A C 1
ATOM 680 O O . MET A 1 88 ? 5.558 10.438 -13.132 1.00 91.75 88 MET A O 1
ATOM 684 N N . SER A 1 89 ? 6.127 9.883 -15.227 1.00 91.56 89 SER A N 1
ATOM 685 C CA . SER A 1 89 ? 4.756 9.911 -15.762 1.00 91.56 89 SER A CA 1
ATOM 686 C C . SER A 1 89 ? 4.028 8.562 -15.708 1.00 91.56 89 SER A C 1
ATOM 688 O O . SER A 1 89 ? 2.823 8.504 -15.951 1.00 91.56 89 SER A O 1
ATOM 690 N N . SER A 1 90 ? 4.730 7.478 -15.367 1.00 91.75 90 SER A N 1
ATOM 691 C CA . SER A 1 90 ? 4.178 6.122 -15.341 1.00 91.75 90 SER A CA 1
ATOM 692 C C . SER A 1 90 ? 3.005 5.976 -14.366 1.00 91.75 90 SER A C 1
ATOM 694 O O . SER A 1 90 ? 3.082 6.396 -13.209 1.00 91.75 90 SER A O 1
ATOM 696 N N . SER A 1 91 ? 1.945 5.287 -14.796 1.00 90.56 91 SER A N 1
ATOM 697 C CA . SER A 1 91 ? 0.854 4.847 -13.915 1.00 90.56 91 SER A CA 1
ATOM 698 C C . SER A 1 91 ? 1.300 3.783 -12.907 1.00 90.56 91 SER A C 1
ATOM 700 O O . SER A 1 91 ? 0.632 3.580 -11.894 1.00 90.56 91 SER A O 1
ATOM 702 N N . HIS A 1 92 ? 2.441 3.128 -13.145 1.00 89.75 92 HIS A N 1
ATOM 703 C CA . HIS A 1 92 ? 3.034 2.175 -12.207 1.00 89.75 92 HIS A CA 1
ATOM 704 C C . HIS A 1 92 ? 3.820 2.852 -11.085 1.00 89.75 92 HIS A C 1
ATOM 706 O O . HIS A 1 92 ? 4.118 2.191 -10.097 1.00 89.75 92 HIS A O 1
ATOM 712 N N . ASN A 1 93 ? 4.143 4.143 -11.214 1.00 92.94 93 ASN A N 1
ATOM 713 C CA . ASN A 1 93 ? 4.816 4.888 -10.161 1.00 92.94 93 ASN A CA 1
ATOM 714 C C . ASN A 1 93 ? 3.816 5.172 -9.029 1.00 92.94 93 ASN A C 1
ATOM 716 O O . ASN A 1 93 ? 2.883 5.956 -9.240 1.00 92.94 93 ASN A O 1
ATOM 720 N N . PRO A 1 94 ? 4.003 4.617 -7.818 1.00 93.12 94 PRO A N 1
ATOM 721 C CA . PRO A 1 94 ? 3.036 4.795 -6.737 1.00 93.12 94 PRO A CA 1
ATOM 722 C C . PRO A 1 94 ? 2.877 6.253 -6.303 1.00 93.12 94 PRO A C 1
ATOM 724 O O . PRO A 1 94 ? 1.834 6.639 -5.780 1.00 93.12 94 PRO A O 1
ATOM 727 N N . ARG A 1 95 ? 3.871 7.110 -6.588 1.00 93.62 95 ARG A N 1
ATOM 728 C CA . ARG A 1 95 ? 3.789 8.554 -6.324 1.00 93.62 95 ARG A CA 1
ATOM 729 C C . ARG A 1 95 ? 2.702 9.250 -7.150 1.00 93.62 95 ARG A C 1
ATOM 731 O O . ARG A 1 95 ? 2.262 10.342 -6.783 1.00 93.62 95 ARG A O 1
ATOM 738 N N . ASN A 1 96 ? 2.255 8.622 -8.237 1.00 92.75 96 ASN A N 1
ATOM 739 C CA . ASN A 1 96 ? 1.194 9.127 -9.099 1.00 92.75 96 ASN A CA 1
ATOM 740 C C . ASN A 1 96 ? -0.206 8.666 -8.681 1.00 92.75 96 ASN A C 1
ATOM 742 O O . ASN A 1 96 ? -1.177 9.216 -9.202 1.00 92.75 96 ASN A O 1
ATOM 746 N N . TRP A 1 97 ? -0.334 7.723 -7.743 1.00 91.38 97 TRP A N 1
ATOM 747 C CA . TRP A 1 97 ? -1.636 7.231 -7.291 1.00 91.38 97 TRP A CA 1
ATOM 748 C C . TRP A 1 97 ? -2.349 8.281 -6.435 1.00 91.38 97 TRP A C 1
ATOM 750 O O . TRP A 1 97 ? -1.732 8.983 -5.626 1.00 91.38 97 TRP A O 1
ATOM 760 N N . ASP A 1 98 ? -3.658 8.417 -6.632 1.00 89.75 98 ASP A N 1
ATOM 761 C CA . ASP A 1 98 ? -4.443 9.475 -5.994 1.00 89.75 98 ASP A CA 1
ATOM 762 C C . ASP A 1 98 ? -4.506 9.290 -4.477 1.00 89.75 98 ASP A C 1
ATOM 764 O O . ASP A 1 98 ? -4.394 10.260 -3.725 1.00 89.75 98 ASP A O 1
ATOM 768 N N . GLU A 1 99 ? -4.568 8.046 -4.013 1.00 84.88 99 GLU A N 1
ATOM 769 C CA . GLU A 1 99 ? -4.551 7.689 -2.599 1.00 84.88 99 GLU A CA 1
ATOM 770 C C . GLU A 1 99 ? -3.233 8.093 -1.921 1.00 84.88 99 GLU A C 1
ATOM 772 O O . GLU A 1 99 ? -3.248 8.619 -0.805 1.00 84.88 99 GLU A O 1
ATOM 777 N N . TYR A 1 100 ? -2.092 7.923 -2.600 1.00 88.19 100 TYR A N 1
ATOM 778 C CA . TYR A 1 100 ? -0.796 8.369 -2.081 1.00 88.19 100 TYR A CA 1
ATOM 779 C C . TYR A 1 100 ? -0.735 9.898 -1.972 1.00 88.19 100 TYR A C 1
ATOM 781 O O . TYR A 1 100 ? -0.287 10.448 -0.960 1.00 88.19 100 TYR A O 1
ATOM 789 N N . LYS A 1 101 ? -1.223 10.606 -2.999 1.00 89.38 101 LYS A N 1
ATOM 790 C CA . LYS A 1 101 ? -1.281 12.076 -3.005 1.00 89.38 101 LYS A CA 1
ATOM 791 C C . LYS A 1 101 ? -2.148 12.604 -1.861 1.00 89.38 101 LYS A C 1
ATOM 793 O O . LYS A 1 101 ? -1.727 13.533 -1.171 1.00 89.38 101 LYS A O 1
ATOM 798 N N . GLN A 1 102 ? -3.313 11.997 -1.631 1.00 86.62 102 GLN A N 1
ATOM 799 C CA . GLN A 1 102 ? -4.214 12.348 -0.529 1.00 86.62 102 GLN A CA 1
ATOM 800 C C . GLN A 1 102 ? -3.541 12.132 0.832 1.00 86.62 102 GLN A C 1
ATOM 802 O O . GLN A 1 102 ? -3.502 13.049 1.652 1.00 86.62 102 GLN A O 1
ATOM 807 N N . LEU A 1 103 ? -2.923 10.966 1.041 1.00 84.69 103 LEU A N 1
ATOM 808 C CA . LEU A 1 103 ? -2.209 10.632 2.276 1.00 84.69 103 LEU A CA 1
ATOM 809 C C . LEU A 1 103 ? -1.095 11.643 2.598 1.00 84.69 103 LEU A C 1
ATOM 811 O O . LEU A 1 103 ? -0.924 12.053 3.750 1.00 84.69 103 LEU A O 1
ATOM 815 N N . LYS A 1 104 ? -0.349 12.083 1.577 1.00 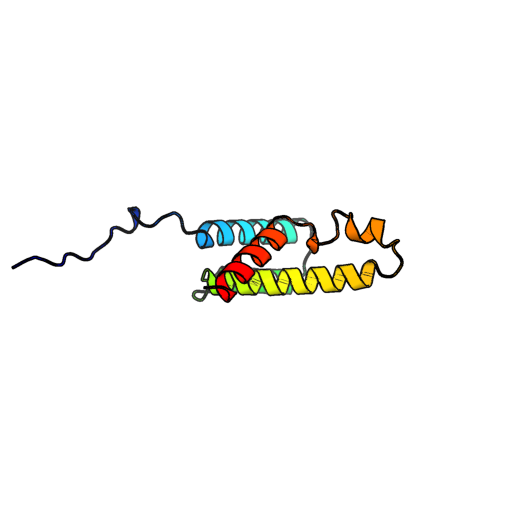85.56 104 LYS A N 1
ATOM 816 C CA . LYS A 1 104 ? 0.702 13.096 1.727 1.00 85.56 104 LYS A CA 1
ATOM 817 C C . LYS A 1 104 ? 0.130 14.460 2.130 1.00 85.56 104 LYS A C 1
ATOM 819 O O . LYS A 1 104 ? 0.686 15.101 3.019 1.00 85.56 104 LYS A O 1
ATOM 824 N N . GLN A 1 105 ? -0.974 14.888 1.516 1.00 80.31 105 GLN A N 1
ATOM 825 C CA . GLN A 1 105 ? -1.628 16.169 1.819 1.00 80.31 105 GLN A CA 1
ATOM 826 C C . GLN A 1 105 ? -2.138 16.232 3.261 1.00 80.31 105 GLN A C 1
ATOM 828 O O . GLN A 1 105 ? -1.873 17.214 3.955 1.00 80.31 105 GLN A O 1
ATOM 833 N N . THR A 1 106 ? -2.795 15.170 3.739 1.00 77.06 106 THR A N 1
ATOM 834 C CA . THR A 1 106 ? -3.274 15.081 5.128 1.00 77.06 106 THR A CA 1
ATOM 835 C C . THR A 1 106 ? -2.127 15.221 6.130 1.00 77.06 106 THR A C 1
ATOM 837 O O . THR A 1 106 ? -2.269 15.883 7.156 1.00 77.06 106 THR A O 1
ATOM 840 N N . ARG A 1 107 ? -0.954 14.655 5.822 1.00 73.00 107 ARG A N 1
ATOM 841 C CA . ARG A 1 107 ? 0.230 14.765 6.683 1.00 73.00 107 ARG A CA 1
ATOM 842 C C . ARG A 1 107 ? 0.824 16.170 6.690 1.00 73.00 107 ARG A C 1
ATOM 844 O O . ARG A 1 107 ? 1.194 16.645 7.757 1.00 73.00 107 ARG A O 1
ATOM 851 N N . THR A 1 108 ? 0.931 16.825 5.535 1.00 72.62 108 THR A N 1
ATOM 852 C CA . THR A 1 108 ? 1.436 18.207 5.465 1.00 72.62 108 THR A CA 1
ATOM 853 C C . THR A 1 108 ? 0.577 19.138 6.321 1.00 72.62 108 THR A C 1
ATOM 855 O O . THR A 1 108 ? 1.116 19.883 7.129 1.00 72.62 108 THR A O 1
ATOM 858 N N . GLN A 1 109 ? -0.748 19.002 6.245 1.00 65.81 109 GLN A N 1
ATOM 859 C CA . GLN A 1 109 ? -1.682 19.799 7.047 1.00 65.81 109 GLN A CA 1
ATOM 860 C C . GLN A 1 109 ? -1.590 19.513 8.555 1.00 65.81 109 GLN A C 1
ATOM 862 O O . GLN A 1 109 ? -1.741 20.429 9.355 1.00 65.81 109 GLN A O 1
ATOM 867 N N . ALA A 1 110 ? -1.312 18.269 8.956 1.00 63.78 110 ALA A N 1
ATOM 868 C CA . ALA A 1 110 ? -1.145 17.897 10.364 1.00 63.78 110 ALA A CA 1
ATOM 869 C C . ALA A 1 110 ? 0.182 18.371 10.988 1.00 63.78 110 ALA A C 1
ATOM 871 O O . ALA A 1 110 ? 0.294 18.414 12.208 1.00 63.78 110 ALA A O 1
ATOM 872 N N . VAL A 1 111 ? 1.197 18.684 10.175 1.00 64.81 111 VAL A N 1
ATOM 873 C CA . VAL A 1 111 ? 2.497 19.207 10.644 1.00 64.81 111 VAL A CA 1
ATOM 874 C C . VAL A 1 111 ? 2.483 20.738 10.765 1.00 64.81 111 VAL A C 1
ATOM 876 O O . VAL A 1 111 ? 3.290 21.301 11.498 1.00 64.81 111 VAL A O 1
ATOM 879 N N . GLU A 1 112 ? 1.577 21.409 10.053 1.00 56.56 112 GLU A N 1
ATOM 880 C CA . GLU A 1 112 ? 1.451 22.874 10.022 1.00 56.56 112 GLU A CA 1
ATOM 881 C C . GLU A 1 112 ? 0.438 23.441 11.041 1.00 56.56 112 GLU A C 1
ATOM 883 O O . GLU A 1 112 ? 0.359 24.662 11.190 1.00 56.56 112 GLU A O 1
ATOM 888 N N . ALA A 1 113 ? -0.321 22.581 11.730 1.00 53.00 113 ALA A N 1
ATOM 889 C CA . ALA A 1 113 ? -1.327 22.933 12.742 1.00 53.00 113 ALA A CA 1
ATOM 890 C C . ALA A 1 113 ? -0.791 22.790 14.176 1.00 53.00 113 ALA A C 1
ATOM 892 O O . ALA A 1 113 ? -1.178 23.627 15.024 1.00 53.00 113 ALA A O 1
#